Protein AF-A0A0M8RGU7-F1 (afdb_monomer_lite)

Structure (mmCIF, N/CA/C/O backbone):
data_AF-A0A0M8RGU7-F1
#
_entry.id   AF-A0A0M8RGU7-F1
#
loop_
_atom_site.group_PDB
_atom_site.id
_atom_site.type_symbol
_atom_site.label_atom_id
_atom_site.label_alt_id
_atom_site.label_comp_id
_atom_site.label_asym_id
_atom_site.label_entity_id
_atom_site.label_seq_id
_atom_site.pdbx_PDB_ins_code
_atom_site.Cartn_x
_atom_site.Cartn_y
_atom_site.Cartn_z
_atom_site.occupancy
_atom_site.B_iso_or_equiv
_atom_site.auth_seq_id
_atom_site.auth_comp_id
_atom_site.auth_asym_id
_atom_site.auth_atom_id
_atom_site.pdbx_PDB_model_num
ATOM 1 N N . MET A 1 1 ? 8.404 -21.230 13.741 1.00 47.59 1 MET A N 1
ATOM 2 C CA . MET A 1 1 ? 7.518 -20.577 12.756 1.00 47.59 1 MET A CA 1
ATOM 3 C C . MET A 1 1 ? 8.420 -19.617 12.019 1.00 47.59 1 MET A C 1
ATOM 5 O O . MET A 1 1 ? 8.971 -18.758 12.681 1.00 47.59 1 MET A O 1
ATOM 9 N N . GLY A 1 2 ? 8.734 -19.933 10.761 1.00 49.50 2 GLY A N 1
ATOM 10 C CA . GLY A 1 2 ? 9.930 -19.452 10.071 1.00 49.50 2 GLY A CA 1
ATOM 11 C C . GLY A 1 2 ? 10.019 -17.937 10.007 1.00 49.50 2 GLY A C 1
ATOM 12 O O . GLY A 1 2 ? 9.157 -17.288 9.422 1.00 49.50 2 GLY A O 1
ATOM 13 N N . ASP A 1 3 ? 11.082 -17.417 10.601 1.00 56.00 3 ASP A N 1
ATOM 14 C CA . ASP A 1 3 ? 11.635 -16.093 10.380 1.00 56.00 3 ASP A CA 1
ATOM 15 C C . ASP A 1 3 ? 12.019 -15.976 8.896 1.00 56.00 3 ASP A C 1
ATOM 17 O O . ASP A 1 3 ? 13.173 -16.168 8.513 1.00 56.00 3 ASP A O 1
ATOM 21 N N . GLU A 1 4 ? 11.039 -15.752 8.016 1.00 67.06 4 GLU A N 1
ATOM 22 C CA . GLU A 1 4 ? 11.335 -15.298 6.661 1.00 67.06 4 GLU A CA 1
ATOM 23 C C . GLU A 1 4 ? 12.213 -14.053 6.794 1.00 67.06 4 GLU A C 1
ATOM 25 O O . GLU A 1 4 ? 11.858 -13.101 7.488 1.00 67.06 4 GLU A O 1
ATOM 30 N N . GLU A 1 5 ? 13.406 -14.101 6.203 1.00 77.69 5 GLU A N 1
ATOM 31 C CA . GLU A 1 5 ? 14.414 -13.054 6.331 1.00 77.69 5 GLU A CA 1
ATOM 32 C C . GLU A 1 5 ? 13.893 -11.761 5.683 1.00 77.69 5 GLU A C 1
ATOM 34 O O . GLU A 1 5 ? 14.066 -11.517 4.487 1.00 77.69 5 GLU A O 1
ATOM 39 N N . VAL A 1 6 ? 13.210 -10.927 6.470 1.00 76.62 6 VAL A N 1
ATOM 40 C CA . VAL A 1 6 ? 12.680 -9.646 6.001 1.00 76.62 6 VAL A CA 1
ATOM 41 C C . VAL A 1 6 ? 13.826 -8.643 5.918 1.00 76.62 6 VAL A C 1
ATOM 43 O O . VAL A 1 6 ? 14.416 -8.256 6.927 1.00 76.62 6 VAL A O 1
ATOM 46 N N . LYS A 1 7 ? 14.118 -8.173 4.702 1.00 84.38 7 LYS A N 1
ATOM 47 C CA . LYS A 1 7 ? 15.079 -7.091 4.450 1.00 84.38 7 LYS A CA 1
ATOM 48 C C . LYS A 1 7 ? 14.358 -5.784 4.159 1.00 84.38 7 LYS A C 1
ATOM 50 O O . LYS A 1 7 ? 13.314 -5.763 3.511 1.00 84.38 7 LYS A O 1
ATOM 55 N N . GLN A 1 8 ? 14.941 -4.677 4.614 1.00 81.56 8 GLN A N 1
ATOM 56 C CA . GLN A 1 8 ? 14.451 -3.347 4.267 1.00 81.56 8 GLN A CA 1
ATOM 57 C C . GLN A 1 8 ? 14.674 -3.072 2.775 1.00 81.56 8 GLN A C 1
ATOM 59 O O . GLN A 1 8 ? 15.788 -3.191 2.267 1.00 81.56 8 GLN A O 1
ATOM 64 N N . PHE A 1 9 ? 13.608 -2.670 2.088 1.00 83.69 9 PHE A N 1
ATOM 65 C CA . PHE A 1 9 ? 13.607 -2.294 0.679 1.00 83.69 9 PHE A CA 1
ATOM 66 C C . PHE A 1 9 ? 13.222 -0.817 0.573 1.00 83.69 9 PHE A C 1
ATOM 68 O O . PHE A 1 9 ? 12.083 -0.443 0.849 1.00 83.69 9 PHE A O 1
ATOM 75 N N . ASN A 1 10 ? 14.191 0.035 0.232 1.00 88.56 10 ASN A N 1
ATOM 76 C CA . ASN A 1 10 ? 13.994 1.481 0.147 1.00 88.56 10 ASN A CA 1
ATOM 77 C C . ASN A 1 10 ? 13.740 1.895 -1.304 1.00 88.56 10 ASN A C 1
ATOM 79 O O . ASN A 1 10 ? 14.530 1.573 -2.189 1.00 88.56 10 ASN A O 1
ATOM 83 N N . VAL A 1 11 ? 12.663 2.647 -1.538 1.00 88.06 11 VAL A N 1
ATOM 84 C CA . VAL A 1 11 ? 12.297 3.187 -2.854 1.00 88.06 11 VAL A CA 1
ATOM 85 C C . VAL A 1 11 ? 11.868 4.642 -2.742 1.00 88.06 11 VAL A C 1
ATOM 87 O O . VAL A 1 11 ? 11.355 5.080 -1.712 1.00 88.06 11 VAL A O 1
ATOM 90 N N . TYR A 1 12 ? 12.052 5.392 -3.825 1.00 91.12 12 TYR A N 1
ATOM 91 C CA . TYR A 1 12 ? 11.596 6.772 -3.919 1.00 91.12 12 TYR A CA 1
ATOM 92 C C . TYR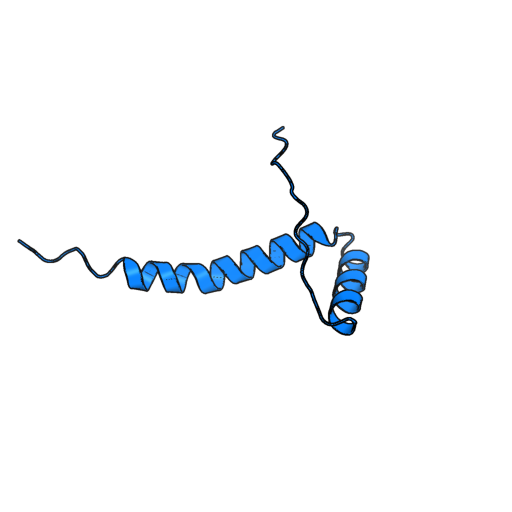 A 1 12 ? 10.197 6.811 -4.525 1.00 91.12 12 TYR A C 1
ATOM 94 O O . TYR A 1 12 ? 9.988 6.385 -5.658 1.00 91.12 12 TYR A O 1
ATOM 102 N N . LEU A 1 13 ? 9.242 7.343 -3.767 1.00 88.75 13 LEU A N 1
ATOM 103 C CA . LEU A 1 13 ? 7.867 7.556 -4.205 1.00 88.75 13 LEU A CA 1
ATOM 104 C C . LEU A 1 13 ? 7.514 9.041 -4.081 1.00 88.75 13 LEU A C 1
ATOM 106 O O . LEU A 1 13 ? 8.051 9.728 -3.205 1.00 88.75 13 LEU A O 1
ATOM 110 N N . PRO A 1 14 ? 6.575 9.550 -4.894 1.00 95.00 14 PRO A N 1
ATOM 111 C CA . PRO A 1 14 ? 6.039 10.886 -4.695 1.00 95.00 14 PRO A CA 1
ATOM 112 C C . PRO A 1 14 ? 5.489 11.050 -3.272 1.00 95.00 14 PRO A C 1
ATOM 114 O O . PRO A 1 14 ? 4.718 10.221 -2.789 1.00 95.00 14 PRO A O 1
ATOM 117 N N . VAL A 1 15 ? 5.815 12.165 -2.615 1.00 94.12 15 VAL A N 1
ATOM 118 C CA . VAL A 1 15 ? 5.271 12.532 -1.294 1.00 94.12 15 VAL A CA 1
ATOM 119 C C . VAL A 1 15 ? 3.742 12.380 -1.193 1.00 94.12 15 VAL A C 1
ATOM 121 O O . VAL A 1 15 ? 3.285 11.825 -0.188 1.00 94.12 15 VAL A O 1
ATOM 124 N N . PRO A 1 16 ? 2.921 12.815 -2.177 1.00 94.81 16 PRO A N 1
ATOM 125 C CA . PRO A 1 16 ? 1.472 12.621 -2.086 1.00 94.81 16 PRO A CA 1
ATOM 126 C C . PRO A 1 16 ? 1.060 11.144 -2.073 1.00 94.81 16 PRO A C 1
ATOM 128 O O . PRO A 1 16 ? 0.059 10.806 -1.444 1.00 94.81 16 PRO A O 1
ATOM 131 N N . LEU A 1 17 ? 1.829 10.260 -2.714 1.00 91.75 17 LEU A N 1
ATOM 132 C CA . LEU A 1 17 ? 1.567 8.823 -2.713 1.00 91.75 17 LEU A CA 1
ATOM 133 C C . LEU A 1 17 ? 1.905 8.206 -1.352 1.00 91.75 17 LEU A C 1
ATOM 135 O O . LEU A 1 17 ? 1.104 7.457 -0.805 1.00 91.75 17 LEU A O 1
ATOM 139 N N . ILE A 1 18 ? 3.037 8.593 -0.752 1.00 90.94 18 ILE A N 1
ATOM 140 C CA . ILE A 1 18 ? 3.436 8.129 0.589 1.00 90.94 18 ILE A CA 1
ATOM 141 C C . ILE A 1 18 ? 2.364 8.481 1.627 1.00 90.94 18 ILE A C 1
ATOM 143 O O . ILE A 1 18 ? 2.044 7.665 2.491 1.00 90.94 18 ILE A O 1
ATOM 147 N N . LYS A 1 19 ? 1.796 9.692 1.551 1.00 93.75 19 LYS A N 1
ATOM 148 C CA . LYS A 1 19 ? 0.711 10.114 2.448 1.00 93.75 19 LYS A CA 1
ATOM 149 C C . LYS A 1 19 ? -0.519 9.223 2.295 1.00 93.75 19 LYS A C 1
ATOM 151 O O . LYS A 1 19 ? -0.997 8.700 3.295 1.00 93.75 19 LYS A O 1
ATOM 156 N N . GLN A 1 20 ? -0.991 9.019 1.065 1.00 92.06 20 GLN A N 1
ATOM 157 C CA . GLN A 1 20 ? -2.147 8.158 0.788 1.00 92.06 20 GLN A CA 1
ATOM 158 C C . GLN A 1 20 ? -1.932 6.731 1.300 1.00 92.06 20 GLN A C 1
ATOM 160 O O . GLN A 1 20 ? -2.806 6.181 1.964 1.00 92.06 20 GLN A O 1
ATOM 165 N N . LEU A 1 21 ? -0.736 6.178 1.085 1.00 90.81 21 LEU A N 1
ATOM 166 C CA . LEU A 1 21 ? -0.380 4.836 1.537 1.00 90.81 21 LEU A CA 1
ATOM 167 C C . LEU A 1 21 ? -0.447 4.697 3.063 1.00 90.81 21 LEU A C 1
ATOM 169 O O . LEU A 1 21 ? -0.962 3.712 3.583 1.00 90.81 21 LEU A O 1
ATOM 173 N N . LYS A 1 22 ? 0.041 5.712 3.786 1.00 90.38 22 LYS A N 1
ATOM 174 C CA . LYS A 1 22 ? -0.024 5.755 5.251 1.00 90.38 22 LYS A CA 1
ATOM 175 C C . LYS A 1 22 ? -1.456 5.871 5.764 1.00 90.38 22 LYS A C 1
ATOM 177 O O . LYS A 1 22 ? -1.795 5.169 6.708 1.00 90.38 22 LYS A O 1
ATOM 182 N N . TYR A 1 23 ? -2.282 6.729 5.164 1.00 94.12 23 TYR A N 1
ATOM 183 C CA . TYR A 1 23 ? -3.687 6.853 5.562 1.00 94.12 23 TYR A CA 1
ATOM 184 C C . TYR A 1 23 ? -4.445 5.543 5.357 1.00 94.12 23 TYR A C 1
ATOM 186 O O . TYR A 1 23 ? -5.138 5.106 6.266 1.00 94.12 23 TYR A O 1
ATOM 194 N N . HIS A 1 24 ? -4.246 4.883 4.216 1.00 90.81 24 HIS A N 1
ATOM 195 C CA . HIS A 1 24 ? -4.875 3.595 3.942 1.00 90.81 24 HIS A CA 1
ATOM 196 C C . HIS A 1 24 ? -4.420 2.509 4.924 1.00 90.81 24 HIS A C 1
ATOM 198 O O . HIS A 1 24 ? -5.239 1.752 5.426 1.00 90.81 24 HIS A O 1
ATOM 204 N N . ALA A 1 25 ? -3.123 2.445 5.235 1.00 90.50 25 ALA A N 1
ATOM 205 C CA . ALA A 1 25 ? -2.592 1.502 6.218 1.00 90.50 25 ALA A CA 1
ATOM 206 C C . ALA A 1 25 ? -3.219 1.705 7.614 1.00 90.50 25 ALA A C 1
ATOM 208 O O . ALA A 1 25 ? -3.546 0.734 8.294 1.00 90.50 25 ALA A O 1
ATOM 209 N N . LEU A 1 26 ? -3.429 2.963 8.020 1.00 90.25 26 LEU A N 1
ATOM 210 C CA . LEU A 1 26 ? -4.110 3.291 9.275 1.00 90.25 26 LEU A CA 1
ATOM 211 C C . LEU A 1 26 ? -5.590 2.888 9.253 1.00 90.25 26 LEU A C 1
ATOM 213 O O . LEU A 1 26 ? -6.063 2.313 10.227 1.00 90.25 26 LEU A O 1
ATOM 217 N N . ASP A 1 27 ? -6.295 3.162 8.154 1.00 90.19 27 ASP A N 1
ATOM 218 C CA . ASP A 1 27 ? -7.722 2.855 7.998 1.00 90.19 27 ASP A CA 1
ATOM 219 C C . ASP A 1 27 ? -7.995 1.342 8.033 1.00 90.19 27 ASP A C 1
ATOM 221 O O . ASP A 1 27 ? -8.891 0.878 8.735 1.00 90.19 27 ASP A O 1
ATOM 225 N N . THR A 1 28 ? -7.147 0.546 7.372 1.00 86.12 28 THR A N 1
ATOM 226 C CA . THR A 1 28 ? -7.280 -0.919 7.326 1.00 86.12 28 THR A CA 1
ATOM 227 C C . THR A 1 28 ? -6.595 -1.645 8.486 1.00 86.12 28 THR A C 1
ATOM 229 O O . THR A 1 28 ? -6.524 -2.876 8.481 1.00 86.12 28 THR A O 1
ATOM 232 N N . GLY A 1 29 ? -6.018 -0.917 9.450 1.00 87.94 29 GLY A N 1
ATOM 233 C CA . GLY A 1 29 ? -5.242 -1.493 10.556 1.00 87.94 29 GLY A CA 1
ATOM 234 C C . GLY A 1 29 ? -4.047 -2.342 10.099 1.00 87.94 29 GLY A C 1
ATOM 235 O O . GLY A 1 29 ? -3.593 -3.230 10.819 1.0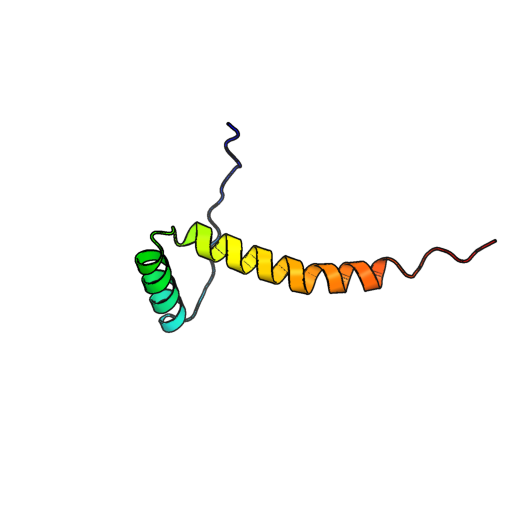0 87.94 29 GLY A O 1
ATOM 236 N N . SER A 1 30 ? -3.558 -2.114 8.880 1.00 86.75 30 SER A N 1
ATOM 237 C CA . SER A 1 30 ? -2.507 -2.905 8.246 1.00 86.75 30 SER A CA 1
ATOM 238 C C . SER A 1 30 ? -1.163 -2.194 8.336 1.00 86.75 30 SER A C 1
ATOM 240 O O . SER A 1 30 ? -1.071 -0.970 8.327 1.00 86.75 30 SER A O 1
ATOM 242 N N . SER A 1 31 ? -0.074 -2.958 8.378 1.00 89.06 31 SER A N 1
ATOM 243 C CA . SER A 1 31 ? 1.260 -2.361 8.287 1.00 89.06 31 SER A CA 1
ATOM 244 C C . SER A 1 31 ? 1.542 -1.884 6.862 1.00 89.06 31 SER A C 1
ATOM 246 O O . SER A 1 31 ? 1.161 -2.537 5.891 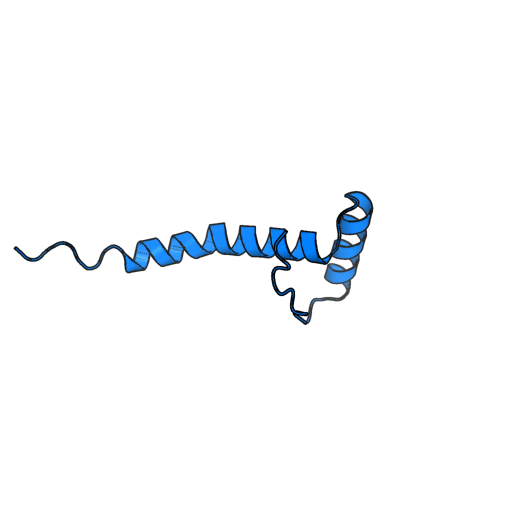1.00 89.06 31 SER A O 1
ATOM 248 N N . LEU A 1 32 ? 2.278 -0.777 6.725 1.00 87.94 32 LEU A N 1
ATOM 249 C CA . LEU A 1 32 ? 2.674 -0.239 5.418 1.00 87.94 32 LEU A CA 1
ATOM 250 C C . LEU A 1 32 ? 3.433 -1.277 4.578 1.00 87.94 32 LEU A C 1
ATOM 252 O O . LEU A 1 32 ? 3.221 -1.377 3.376 1.00 87.94 32 LEU A O 1
ATOM 256 N N . SER A 1 33 ? 4.287 -2.072 5.226 1.00 86.88 33 SER A N 1
ATOM 257 C CA . SER A 1 33 ? 5.008 -3.183 4.602 1.00 86.88 33 SER A CA 1
ATOM 258 C C . SER A 1 33 ? 4.070 -4.249 4.043 1.00 86.88 33 SER A C 1
ATOM 260 O O . SER A 1 33 ? 4.306 -4.719 2.937 1.00 86.88 33 SER A O 1
ATOM 262 N N . ALA A 1 34 ? 3.001 -4.600 4.765 1.00 89.06 34 ALA A N 1
ATOM 263 C CA . ALA A 1 34 ? 2.015 -5.578 4.314 1.00 89.06 34 ALA A CA 1
ATOM 264 C C . ALA A 1 34 ? 1.263 -5.069 3.079 1.00 89.06 34 ALA A C 1
ATOM 266 O O . ALA A 1 34 ? 1.133 -5.794 2.100 1.00 89.06 34 ALA A O 1
ATOM 267 N N . LEU A 1 35 ? 0.856 -3.797 3.092 1.00 89.88 35 LEU A N 1
ATOM 268 C CA . LEU A 1 35 ? 0.186 -3.164 1.958 1.00 89.88 35 LEU A CA 1
ATOM 269 C C . LEU A 1 35 ? 1.100 -3.109 0.724 1.00 89.88 35 LEU A C 1
ATOM 271 O O . LEU A 1 35 ? 0.685 -3.467 -0.375 1.00 89.88 35 LEU A O 1
ATOM 275 N N . VAL A 1 36 ? 2.363 -2.709 0.899 1.00 89.38 36 VAL A N 1
ATOM 276 C CA . VAL A 1 36 ? 3.349 -2.687 -0.195 1.00 89.38 36 VAL A CA 1
ATOM 277 C C . VAL A 1 36 ? 3.624 -4.095 -0.725 1.00 89.38 36 VAL A C 1
ATOM 279 O O . VAL A 1 36 ? 3.697 -4.276 -1.937 1.00 89.38 36 VAL A O 1
ATOM 282 N N . ALA A 1 37 ? 3.767 -5.088 0.155 1.00 89.50 37 ALA A N 1
ATOM 283 C CA . ALA A 1 37 ? 3.995 -6.473 -0.240 1.00 89.50 37 ALA A CA 1
ATOM 284 C C . ALA A 1 37 ? 2.818 -7.033 -1.050 1.00 89.50 37 ALA A C 1
ATOM 286 O O . ALA A 1 37 ? 3.043 -7.655 -2.086 1.00 89.50 37 ALA A O 1
ATOM 287 N N . ASP A 1 38 ? 1.585 -6.770 -0.616 1.00 90.00 38 ASP A N 1
ATOM 288 C CA . ASP A 1 38 ? 0.373 -7.196 -1.315 1.00 90.00 38 ASP A CA 1
ATOM 289 C C . ASP A 1 38 ? 0.257 -6.537 -2.697 1.00 90.00 38 ASP A C 1
ATOM 291 O O . ASP A 1 38 ? 0.136 -7.229 -3.707 1.00 90.00 38 ASP A O 1
ATOM 295 N N . ALA A 1 39 ? 0.444 -5.215 -2.771 1.00 90.12 39 ALA A N 1
ATOM 296 C CA . ALA A 1 39 ? 0.414 -4.474 -4.030 1.00 90.12 39 ALA A CA 1
ATOM 297 C C . ALA A 1 39 ? 1.496 -4.946 -5.020 1.00 90.12 39 ALA A C 1
ATOM 299 O O . ALA A 1 39 ? 1.222 -5.120 -6.208 1.00 90.12 39 ALA A O 1
ATOM 300 N N . LEU A 1 40 ? 2.724 -5.183 -4.542 1.00 89.81 40 LEU A N 1
ATOM 301 C CA . LEU A 1 40 ? 3.809 -5.713 -5.372 1.00 89.81 40 LEU A CA 1
ATOM 302 C C . LEU A 1 40 ? 3.519 -7.142 -5.833 1.00 89.81 40 LEU A C 1
ATOM 304 O O . LEU A 1 40 ? 3.789 -7.468 -6.988 1.00 89.81 40 LEU A O 1
ATOM 308 N N . ARG A 1 41 ? 2.963 -7.990 -4.961 1.00 89.88 41 ARG A N 1
ATOM 309 C CA . ARG A 1 41 ? 2.595 -9.365 -5.309 1.00 89.88 41 ARG A CA 1
ATOM 310 C C . ARG A 1 41 ? 1.487 -9.390 -6.356 1.00 89.88 41 ARG A C 1
ATOM 312 O O . ARG A 1 41 ? 1.641 -10.102 -7.339 1.00 89.88 41 ARG A O 1
ATOM 319 N N . ALA A 1 42 ? 0.431 -8.598 -6.184 1.00 91.50 42 ALA A N 1
ATOM 320 C CA . ALA A 1 42 ? -0.656 -8.480 -7.152 1.00 91.50 42 ALA A CA 1
ATOM 321 C C . ALA A 1 42 ? -0.149 -7.968 -8.511 1.00 91.50 42 ALA A C 1
ATOM 323 O O . ALA A 1 42 ? -0.468 -8.539 -9.551 1.00 91.50 42 ALA A O 1
ATOM 324 N N . TYR A 1 43 ? 0.720 -6.952 -8.506 1.00 89.88 43 TYR A N 1
ATOM 325 C CA . TYR A 1 43 ? 1.348 -6.447 -9.727 1.00 89.88 43 TYR A CA 1
ATOM 326 C C . TYR A 1 43 ? 2.200 -7.516 -10.431 1.00 89.88 43 TYR A C 1
ATOM 328 O O . TYR A 1 43 ? 2.118 -7.682 -11.647 1.00 89.88 43 TYR A O 1
ATOM 336 N N . LEU A 1 44 ? 3.020 -8.258 -9.682 1.00 89.06 44 LEU A N 1
ATOM 337 C CA . LEU A 1 44 ? 3.854 -9.329 -10.233 1.00 89.06 44 LEU A CA 1
ATOM 338 C C . LEU A 1 44 ? 3.046 -10.545 -10.688 1.00 89.06 44 LEU A C 1
ATOM 340 O O . LEU A 1 44 ? 3.476 -11.205 -11.624 1.00 89.06 44 LEU A O 1
ATOM 344 N N . ASP A 1 45 ? 1.911 -10.846 -10.067 1.00 89.62 45 ASP A N 1
ATOM 345 C CA . ASP A 1 45 ? 1.004 -11.907 -10.508 1.00 89.62 45 ASP A CA 1
ATOM 346 C C . ASP A 1 45 ? 0.373 -11.541 -11.862 1.00 89.62 45 ASP A C 1
ATOM 348 O O . ASP A 1 45 ? 0.546 -12.253 -12.853 1.00 89.62 45 ASP A O 1
ATOM 352 N N . GLU A 1 46 ? -0.207 -10.341 -11.963 1.00 89.81 46 GLU A N 1
ATOM 353 C CA . GLU A 1 46 ? -0.852 -9.854 -13.189 1.00 89.81 46 GLU A CA 1
ATOM 354 C C . GLU A 1 46 ? 0.140 -9.673 -14.357 1.00 89.81 46 GLU A C 1
ATOM 356 O O . GLU A 1 46 ? -0.172 -9.934 -15.525 1.00 89.81 46 GLU A O 1
ATOM 361 N N . HIS A 1 47 ? 1.367 -9.227 -14.070 1.00 84.31 47 HIS A N 1
ATOM 362 C CA . HIS A 1 47 ? 2.386 -8.975 -15.094 1.00 84.31 47 HIS A CA 1
ATOM 363 C C . HIS A 1 47 ? 3.363 -10.140 -15.316 1.00 84.31 47 HIS A C 1
ATOM 365 O O . HIS A 1 47 ? 3.964 -10.231 -16.390 1.00 84.31 47 HIS A O 1
ATOM 371 N N . GLY A 1 48 ? 3.541 -11.027 -14.339 1.00 69.19 48 GLY A N 1
ATOM 372 C CA . GLY A 1 48 ? 4.486 -12.144 -14.384 1.00 69.19 48 GLY A CA 1
ATOM 373 C C . GLY A 1 48 ? 3.997 -13.306 -15.243 1.00 69.19 48 GLY A C 1
ATOM 374 O O . GLY A 1 48 ? 4.793 -13.883 -15.989 1.00 69.19 48 GLY A O 1
ATOM 375 N N . GLU A 1 49 ? 2.692 -13.585 -15.232 1.00 60.28 49 GLU A N 1
ATOM 376 C CA . GLU A 1 49 ? 2.092 -14.639 -16.063 1.00 60.28 49 GLU A CA 1
ATOM 377 C C . GLU A 1 49 ? 2.191 -14.318 -17.558 1.00 60.28 49 GLU A C 1
ATOM 379 O O . GLU A 1 49 ? 2.544 -15.185 -18.363 1.00 60.28 49 GLU A O 1
ATOM 384 N N . ARG A 1 50 ? 2.034 -13.039 -17.932 1.00 57.72 50 ARG A N 1
ATOM 385 C CA . ARG A 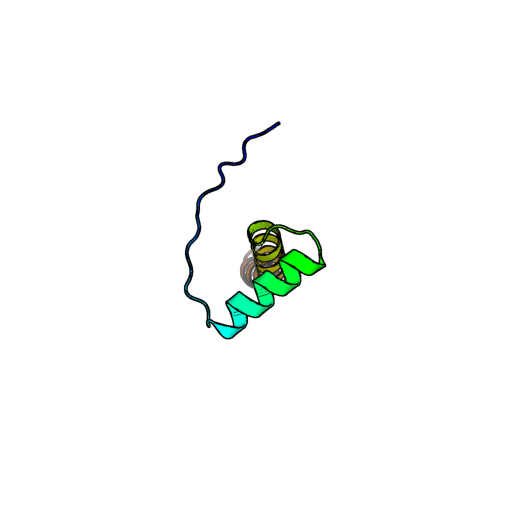1 50 ? 2.226 -12.579 -19.321 1.00 57.72 50 ARG A CA 1
ATOM 386 C C . ARG A 1 50 ? 3.636 -12.839 -19.859 1.00 57.72 50 ARG A C 1
ATOM 388 O O . ARG A 1 50 ? 3.816 -12.969 -21.064 1.00 57.72 50 ARG A O 1
ATOM 395 N N . ASN A 1 51 ? 4.640 -12.923 -18.987 1.00 56.34 51 ASN A N 1
ATOM 396 C CA . ASN A 1 51 ? 6.035 -13.150 -19.371 1.00 56.34 51 ASN A CA 1
ATOM 397 C C . ASN A 1 51 ? 6.462 -14.633 -19.300 1.00 56.34 51 ASN A C 1
ATOM 399 O O . ASN A 1 51 ? 7.537 -14.997 -19.789 1.00 56.34 51 ASN A O 1
ATOM 403 N N . ARG A 1 52 ? 5.657 -15.497 -18.664 1.00 58.03 52 ARG A N 1
ATOM 404 C CA . ARG A 1 52 ? 5.845 -16.957 -18.710 1.00 58.03 52 ARG 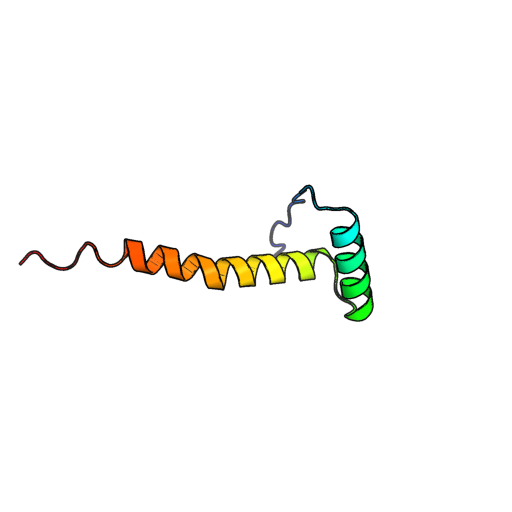A CA 1
ATOM 405 C C . ARG A 1 52 ? 5.220 -17.563 -19.962 1.00 58.03 52 ARG A C 1
ATOM 407 O O . ARG A 1 52 ? 5.847 -18.427 -20.573 1.00 58.03 52 ARG A O 1
ATOM 414 N N . ASP A 1 53 ? 4.060 -17.065 -20.384 1.00 55.97 53 ASP A N 1
ATOM 415 C CA . ASP A 1 53 ? 3.373 -17.542 -21.592 1.00 55.97 53 ASP A CA 1
ATOM 416 C C . ASP A 1 53 ? 4.217 -17.328 -22.867 1.00 55.97 53 ASP A C 1
ATOM 418 O O . ASP A 1 53 ? 4.386 -18.239 -23.681 1.00 55.97 53 ASP A O 1
ATOM 422 N N . THR A 1 54 ? 4.906 -16.186 -22.975 1.00 56.62 54 THR A N 1
ATOM 423 C CA . THR A 1 54 ? 5.799 -15.883 -24.110 1.00 56.62 54 THR A CA 1
ATOM 424 C C . THR A 1 54 ? 7.084 -16.719 -24.144 1.00 56.62 54 THR A C 1
ATOM 426 O O . THR A 1 54 ? 7.702 -16.837 -25.200 1.00 56.62 54 THR A O 1
ATOM 429 N N . ARG A 1 55 ? 7.494 -17.335 -23.024 1.00 57.81 55 ARG A N 1
ATOM 430 C CA . ARG A 1 55 ? 8.684 -18.207 -22.947 1.00 57.81 55 ARG A CA 1
ATOM 431 C C . ARG A 1 55 ? 8.370 -19.704 -23.041 1.00 57.81 55 ARG A C 1
ATOM 433 O O . ARG A 1 55 ? 9.284 -20.491 -23.275 1.00 57.81 55 ARG A O 1
ATOM 440 N N . GLY A 1 56 ? 7.108 -20.106 -22.882 1.00 55.12 56 GLY A N 1
ATOM 441 C CA . GLY A 1 56 ? 6.677 -21.510 -22.917 1.00 55.12 56 GLY A CA 1
ATOM 442 C C . GLY A 1 56 ? 6.324 -22.055 -24.307 1.00 55.12 56 GLY A C 1
ATOM 443 O O . GLY A 1 56 ? 6.315 -23.270 -24.501 1.00 55.12 56 GLY A O 1
ATOM 444 N N . LYS A 1 57 ? 6.071 -21.188 -25.296 1.00 56.38 57 LYS A N 1
ATOM 445 C CA . LYS A 1 57 ? 5.600 -21.576 -26.641 1.00 56.38 57 LYS A CA 1
ATOM 446 C C . LYS A 1 57 ? 6.721 -21.668 -27.691 1.00 56.38 57 LYS A C 1
ATOM 448 O O . LYS A 1 57 ? 6.540 -21.261 -28.831 1.00 56.38 57 LYS A O 1
ATOM 453 N N . GLY A 1 58 ? 7.896 -22.169 -27.305 1.00 54.09 58 GLY A N 1
ATOM 454 C CA . GLY A 1 58 ? 9.059 -22.279 -28.202 1.00 54.09 58 GLY A CA 1
ATOM 455 C C . GLY A 1 58 ? 9.702 -23.662 -28.299 1.00 54.09 58 GLY A C 1
ATOM 456 O O . GLY A 1 58 ? 10.742 -23.785 -28.938 1.00 54.09 58 GLY A O 1
ATOM 457 N N . LYS A 1 59 ? 9.168 -24.702 -27.642 1.00 58.38 59 LYS A N 1
ATOM 458 C CA . LYS A 1 59 ? 9.871 -25.994 -27.590 1.00 58.38 59 LYS A CA 1
ATOM 459 C C . LYS A 1 59 ? 8.954 -27.207 -27.470 1.00 58.38 59 LYS A C 1
ATOM 461 O O . LYS A 1 59 ? 9.081 -27.958 -26.513 1.00 58.38 59 LYS A O 1
ATOM 466 N N . ARG A 1 60 ? 8.027 -27.395 -28.411 1.00 56.72 60 ARG A N 1
ATOM 467 C CA . ARG A 1 60 ? 7.323 -28.677 -28.601 1.00 56.72 60 ARG A CA 1
ATOM 468 C C . ARG A 1 60 ? 6.911 -28.897 -30.061 1.00 56.72 60 ARG A C 1
ATOM 470 O O . ARG A 1 60 ? 5.767 -29.220 -30.295 1.00 56.72 60 ARG A O 1
ATOM 477 N N . ASP A 1 61 ? 7.834 -28.761 -31.009 1.00 50.91 61 ASP A N 1
ATOM 478 C CA . ASP A 1 61 ? 7.667 -29.356 -32.343 1.00 50.91 61 ASP A CA 1
ATOM 479 C C . ASP A 1 61 ? 9.055 -29.734 -32.876 1.00 50.91 61 ASP A C 1
ATOM 481 O O . ASP A 1 61 ? 9.933 -28.882 -33.017 1.00 50.91 61 ASP A O 1
ATOM 485 N N . GLY A 1 62 ? 9.277 -31.031 -33.066 1.00 54.81 62 GLY A N 1
ATOM 486 C CA . GLY A 1 62 ? 10.559 -31.624 -33.432 1.00 54.81 62 GLY A CA 1
ATOM 487 C C . GLY A 1 62 ? 10.524 -33.121 -33.157 1.00 54.81 62 GLY A C 1
ATOM 488 O O . GLY A 1 62 ? 11.066 -33.564 -32.147 1.00 54.81 62 GLY A O 1
ATOM 489 N N . GLU A 1 63 ? 9.766 -33.801 -34.017 1.00 45.06 63 GLU A N 1
ATOM 490 C CA . GLU A 1 63 ? 9.608 -35.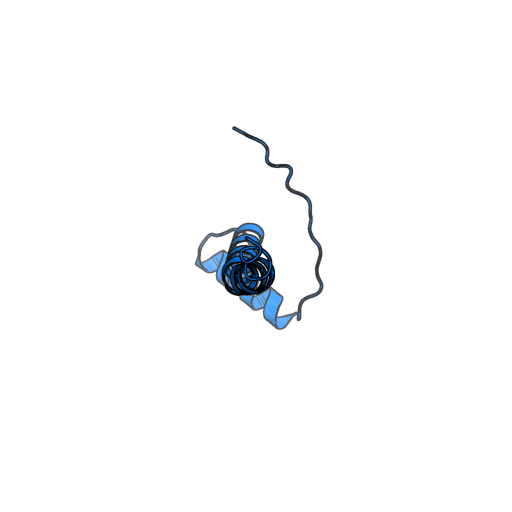253 -34.202 1.00 45.06 63 GLU A CA 1
ATOM 491 C C . GLU A 1 63 ? 10.940 -36.017 -34.296 1.00 45.06 63 GLU A C 1
ATOM 493 O O . GLU A 1 63 ? 11.918 -35.446 -34.836 1.00 45.06 63 GLU A O 1
#

Radius of gyration: 18.11 Å; chains: 1; bounding box: 23×48×47 Å

Secondary structure (DSSP, 8-state):
-----PPP------HHHHHHHHHHHHHTT--HHHHHHHHHHHHHHHHHHHHHHHHHTTS----

pLDDT: mean 78.57, std 15.89, range [45.06, 95.0]

Foldseek 3Di:
DDPPPDDDDDDDDPPVVVVVLVVVCVVVVHDSVVVVVVVVVVVCVVVVVVVVVVVPPPDDDDD

Sequence (63 aa):
MGDEEVKQFNVYLPVPLIKQLKYHALDTGSSLSALVADALRAYLDEHGERNRDTRGKGKRDGE